Protein AF-A0A3D5Q7P9-F1 (afdb_monomer_lite)

Radius of gyration: 11.41 Å; chains: 1; bounding box: 23×27×27 Å

Secondary structure (DSSP, 8-state):
-HHHHHHHHHHHHHTPPTT-EEEEEEEEETTEEEEEEEEEETTEEEESS--EEE-GGG--PPP-SS-EEEESTT-

pLDDT: mean 89.44, std 5.08, range [64.94, 94.94]

Structure (mmCIF, N/CA/C/O backbone):
data_AF-A0A3D5Q7P9-F1
#
_entry.id   AF-A0A3D5Q7P9-F1
#
loop_
_atom_site.group_PDB
_atom_site.id
_atom_site.type_symbol
_atom_site.label_atom_id
_atom_site.label_alt_id
_atom_site.label_comp_id
_atom_site.label_asym_id
_atom_site.label_entity_id
_atom_site.label_seq_id
_atom_site.pdbx_PDB_ins_code
_atom_site.Cartn_x
_atom_site.Cartn_y
_atom_site.Cartn_z
_atom_site.occupancy
_atom_site.B_iso_or_equiv
_atom_site.auth_seq_id
_atom_site.auth_comp_id
_atom_site.auth_asym_id
_atom_site.auth_atom_id
_atom_site.pdbx_PDB_model_num
ATOM 1 N N . SER A 1 1 ? 8.322 2.787 -9.662 1.00 78.44 1 SER A N 1
ATOM 2 C CA . SER A 1 1 ? 7.229 2.018 -10.299 1.00 78.44 1 SER A CA 1
ATOM 3 C C . SER A 1 1 ? 5.887 2.729 -10.183 1.00 78.44 1 SER A C 1
ATOM 5 O O . SER A 1 1 ? 5.791 3.670 -9.404 1.00 78.44 1 SER A O 1
ATOM 7 N N . SER A 1 2 ? 4.851 2.302 -10.921 1.00 86.19 2 SER A N 1
ATOM 8 C CA . SER A 1 2 ? 3.511 2.921 -10.858 1.00 86.19 2 SER A CA 1
ATOM 9 C C . SER A 1 2 ? 2.847 2.800 -9.479 1.00 86.19 2 SER A C 1
ATOM 11 O O . SER A 1 2 ? 2.268 3.777 -9.014 1.00 86.19 2 SER A O 1
ATOM 13 N N . LEU A 1 3 ? 2.976 1.659 -8.783 1.00 89.06 3 LEU A N 1
ATOM 14 C CA . LEU A 1 3 ? 2.418 1.505 -7.428 1.00 89.06 3 LEU A CA 1
ATOM 15 C C . LEU A 1 3 ? 3.162 2.378 -6.414 1.00 89.06 3 LEU A C 1
ATOM 17 O O . LEU A 1 3 ? 2.535 2.990 -5.562 1.00 89.06 3 LEU A O 1
ATOM 21 N N . GLN A 1 4 ? 4.482 2.513 -6.548 1.00 91.31 4 GLN A N 1
ATOM 22 C CA . GLN A 1 4 ? 5.271 3.424 -5.714 1.00 91.31 4 GLN A CA 1
ATOM 23 C C . GLN A 1 4 ? 4.842 4.893 -5.877 1.00 91.31 4 GLN A C 1
ATOM 25 O O . GLN A 1 4 ? 4.787 5.631 -4.897 1.00 91.31 4 GLN A O 1
ATOM 30 N N . ALA A 1 5 ? 4.508 5.321 -7.100 1.00 91.12 5 ALA A N 1
ATOM 31 C CA . ALA A 1 5 ? 3.998 6.670 -7.344 1.00 91.12 5 ALA A CA 1
ATOM 32 C C . ALA A 1 5 ? 2.624 6.888 -6.685 1.00 91.12 5 ALA A C 1
ATOM 34 O O . ALA A 1 5 ? 2.392 7.938 -6.093 1.00 91.12 5 ALA A O 1
ATOM 35 N N . LEU A 1 6 ? 1.741 5.882 -6.728 1.00 91.06 6 LEU A N 1
ATOM 36 C CA . LEU A 1 6 ? 0.461 5.909 -6.010 1.00 91.06 6 LEU A CA 1
ATOM 37 C C . LEU A 1 6 ? 0.654 5.919 -4.489 1.00 91.06 6 LEU A C 1
ATOM 39 O O . LEU A 1 6 ? -0.043 6.653 -3.793 1.00 91.06 6 LEU A O 1
ATOM 43 N N . ALA A 1 7 ? 1.620 5.151 -3.977 1.00 92.19 7 ALA A N 1
ATOM 44 C CA . ALA A 1 7 ? 1.963 5.144 -2.560 1.00 92.19 7 ALA A CA 1
ATOM 45 C C . ALA A 1 7 ? 2.402 6.537 -2.091 1.00 92.19 7 ALA A C 1
ATOM 47 O O . ALA A 1 7 ? 1.894 7.025 -1.084 1.00 92.19 7 ALA A O 1
ATOM 48 N N . LEU A 1 8 ? 3.279 7.199 -2.857 1.00 92.31 8 LEU A N 1
ATOM 49 C CA . LEU A 1 8 ? 3.724 8.564 -2.568 1.00 92.31 8 LEU A CA 1
ATOM 50 C C . LEU A 1 8 ? 2.543 9.536 -2.586 1.00 92.31 8 LEU A C 1
ATOM 52 O O . LEU A 1 8 ? 2.327 10.258 -1.620 1.00 92.31 8 LEU A O 1
ATOM 56 N N . GLN A 1 9 ? 1.731 9.499 -3.643 1.00 92.19 9 GLN A N 1
ATOM 57 C CA . GLN A 1 9 ? 0.587 10.397 -3.784 1.00 92.19 9 GLN A CA 1
ATOM 58 C C . GLN A 1 9 ? -0.427 10.223 -2.641 1.00 92.19 9 GLN A C 1
ATOM 60 O O . GLN A 1 9 ? -0.988 11.199 -2.144 1.00 92.19 9 GLN A O 1
ATOM 65 N N . SER A 1 10 ? -0.689 8.982 -2.221 1.00 91.25 10 SER A N 1
ATOM 66 C CA . SER A 1 10 ? -1.572 8.691 -1.088 1.00 91.25 10 SER A CA 1
ATOM 67 C C . SER A 1 10 ? -0.976 9.183 0.230 1.00 91.25 10 SER A C 1
ATOM 69 O O . SER A 1 10 ? -1.706 9.723 1.068 1.00 91.25 10 SER A O 1
ATOM 71 N N . ALA A 1 11 ? 0.338 9.014 0.401 1.00 91.19 11 ALA A N 1
ATOM 72 C CA . ALA A 1 11 ? 1.057 9.458 1.584 1.00 91.19 11 ALA A CA 1
ATOM 73 C C . ALA A 1 11 ? 1.040 10.986 1.725 1.00 91.19 11 ALA A C 1
ATOM 75 O O . ALA A 1 11 ? 0.745 11.510 2.799 1.00 91.19 11 ALA A O 1
ATOM 76 N N . GLU A 1 12 ? 1.270 11.708 0.627 1.00 91.38 12 GLU A N 1
ATOM 77 C CA . GLU A 1 12 ? 1.222 13.173 0.586 1.00 91.38 12 GLU A CA 1
ATOM 78 C C . GLU A 1 12 ? -0.184 13.711 0.884 1.00 91.38 12 GLU A C 1
ATOM 80 O O . GLU A 1 12 ? -0.336 14.639 1.676 1.00 91.38 12 GLU A O 1
ATOM 85 N N . GLN A 1 13 ? -1.225 13.107 0.299 1.00 90.31 13 GLN A N 1
ATOM 86 C CA . GLN A 1 13 ? -2.619 13.522 0.518 1.00 90.31 13 GLN A CA 1
ATOM 87 C C . GLN A 1 13 ? -3.089 13.300 1.958 1.00 90.31 13 GLN A C 1
ATOM 89 O O . GLN A 1 13 ? -3.879 14.084 2.481 1.00 90.31 13 GLN A O 1
ATOM 94 N N . SER A 1 14 ? -2.615 12.224 2.586 1.00 85.88 14 SER A N 1
ATOM 95 C CA . SER A 1 14 ? -3.029 11.839 3.937 1.00 85.88 14 SER A CA 1
ATOM 96 C C . SER A 1 14 ? -2.134 12.419 5.032 1.00 85.88 14 SER A C 1
ATOM 98 O O . SER A 1 14 ? -2.464 12.294 6.210 1.00 85.88 14 SER A O 1
ATOM 100 N N . GLY A 1 15 ? -1.006 13.036 4.664 1.00 88.75 15 GLY A N 1
ATOM 101 C CA . GLY A 1 15 ? 0.009 13.485 5.616 1.00 88.75 15 GLY A CA 1
ATOM 102 C C . GLY A 1 15 ? 0.658 12.322 6.370 1.00 88.75 15 GLY A C 1
ATOM 103 O O . GLY A 1 15 ? 0.878 12.416 7.577 1.00 88.75 15 GLY A O 1
ATOM 104 N N . THR A 1 16 ? 0.909 11.209 5.681 1.00 88.75 16 THR A N 1
ATOM 105 C CA . THR A 1 16 ? 1.398 9.965 6.276 1.00 88.75 16 THR A CA 1
ATOM 106 C C . THR A 1 16 ? 2.783 10.162 6.900 1.00 88.75 16 THR A C 1
ATOM 108 O O . THR A 1 16 ? 3.725 10.517 6.187 1.00 88.75 16 THR A O 1
ATOM 111 N N . PRO A 1 17 ? 2.935 9.937 8.217 1.00 88.69 17 PRO A N 1
ATOM 112 C CA . PRO A 1 17 ? 4.201 10.152 8.901 1.00 88.69 17 PRO A CA 1
ATOM 113 C C . PRO A 1 17 ? 5.220 9.059 8.567 1.00 88.69 17 PRO A C 1
ATOM 115 O O . PRO A 1 17 ? 4.871 7.946 8.158 1.00 88.69 17 PRO A O 1
ATOM 118 N N . GLU A 1 18 ? 6.494 9.372 8.792 1.00 89.38 18 GLU A N 1
ATOM 119 C CA . GLU A 1 18 ? 7.593 8.419 8.637 1.00 89.38 18 GLU A CA 1
ATOM 120 C C . GLU A 1 18 ? 7.396 7.165 9.498 1.00 89.38 18 GLU A C 1
ATOM 122 O O . GLU A 1 18 ? 6.816 7.210 10.584 1.00 89.38 18 GLU A O 1
ATOM 127 N N . GLY A 1 19 ? 7.866 6.026 8.990 1.00 88.25 19 GLY A N 1
ATOM 128 C CA . GLY A 1 19 ? 7.684 4.722 9.627 1.00 88.25 19 GLY A CA 1
ATOM 129 C C . GLY A 1 19 ? 6.315 4.079 9.384 1.00 88.25 19 GLY A C 1
ATOM 130 O O . GLY A 1 19 ? 6.125 2.925 9.758 1.00 88.25 19 GLY A O 1
ATOM 131 N N . THR A 1 20 ? 5.379 4.771 8.725 1.00 92.94 20 THR A N 1
ATOM 132 C CA . THR A 1 20 ? 4.090 4.193 8.307 1.00 92.94 20 THR A CA 1
ATOM 133 C C . THR A 1 20 ? 4.248 3.369 7.031 1.00 92.94 20 THR A C 1
ATOM 135 O O . THR A 1 20 ? 4.944 3.768 6.092 1.00 92.94 20 THR A O 1
ATOM 138 N N . GLY A 1 21 ? 3.575 2.224 6.983 1.00 94.62 21 GLY A N 1
ATOM 139 C CA . GLY A 1 21 ? 3.497 1.363 5.812 1.00 94.62 21 GLY A CA 1
ATOM 140 C C . GLY A 1 21 ? 2.348 1.777 4.903 1.00 94.62 21 GLY A C 1
ATOM 141 O O . GLY A 1 21 ? 1.230 1.973 5.366 1.00 94.62 21 GLY A O 1
ATOM 142 N N . VAL A 1 22 ? 2.594 1.879 3.604 1.00 94.25 22 VAL A N 1
ATOM 143 C CA . VAL A 1 22 ? 1.577 2.126 2.581 1.00 94.25 22 VAL A CA 1
ATOM 144 C C . VAL A 1 22 ? 1.413 0.866 1.745 1.00 94.25 22 VAL A C 1
ATOM 146 O O . VAL A 1 22 ? 2.336 0.427 1.057 1.00 94.25 22 VAL A O 1
ATOM 149 N N . ALA A 1 23 ? 0.232 0.267 1.816 1.00 94.31 23 ALA A N 1
ATOM 150 C CA . ALA A 1 23 ? -0.140 -0.909 1.051 1.00 94.31 23 ALA A CA 1
ATOM 151 C C . ALA A 1 23 ? -1.033 -0.493 -0.119 1.00 94.31 23 ALA A C 1
ATOM 153 O O . ALA A 1 23 ? -2.129 0.032 0.069 1.00 94.31 23 ALA A O 1
ATOM 154 N N . VAL A 1 24 ? -0.546 -0.712 -1.336 1.00 93.62 24 VAL A N 1
ATOM 155 C CA . VAL A 1 24 ? -1.237 -0.347 -2.569 1.00 93.62 24 VAL A CA 1
ATOM 156 C C . VAL A 1 24 ? -1.897 -1.586 -3.158 1.00 93.62 24 VAL A C 1
ATOM 158 O O . VAL A 1 24 ? -1.207 -2.557 -3.478 1.00 93.62 24 VAL A O 1
ATOM 161 N N . ALA A 1 25 ? -3.218 -1.525 -3.324 1.00 92.50 25 ALA A N 1
ATOM 162 C CA . ALA A 1 25 ? -4.017 -2.530 -4.015 1.00 92.50 25 ALA A CA 1
ATOM 163 C C . ALA A 1 25 ? -4.753 -1.874 -5.188 1.00 92.50 25 ALA A C 1
ATOM 165 O O . ALA A 1 25 ? -5.449 -0.871 -5.014 1.00 92.50 25 ALA A O 1
ATOM 166 N N . PHE A 1 26 ? -4.600 -2.427 -6.390 1.00 88.50 26 PHE A N 1
ATOM 167 C CA . PHE A 1 26 ? -5.261 -1.918 -7.592 1.00 88.50 26 PHE A CA 1
ATOM 168 C C . PHE A 1 26 ? -5.827 -3.065 -8.431 1.00 88.50 26 PHE A C 1
ATOM 170 O O . PHE A 1 26 ? -5.139 -4.062 -8.628 1.00 88.50 26 PHE A O 1
ATOM 177 N N . ASP A 1 27 ? -7.053 -2.934 -8.939 1.00 89.06 27 ASP A N 1
ATOM 178 C CA . ASP A 1 27 ? -7.708 -3.966 -9.759 1.00 89.06 27 ASP A CA 1
ATOM 179 C C . ASP A 1 27 ? -6.871 -4.302 -11.007 1.00 89.06 27 ASP A C 1
ATOM 181 O O . ASP A 1 27 ? -6.577 -3.433 -11.834 1.00 89.06 27 ASP A O 1
ATOM 185 N N . ALA A 1 28 ? -6.482 -5.571 -11.145 1.00 84.62 28 ALA A N 1
ATOM 186 C CA . ALA A 1 28 ? -5.738 -6.080 -12.296 1.00 84.62 28 ALA A CA 1
ATOM 187 C C . ALA A 1 28 ? -6.638 -6.765 -13.340 1.00 84.62 28 ALA A C 1
ATOM 189 O O . ALA A 1 28 ? -6.124 -7.208 -14.371 1.00 84.62 28 ALA A O 1
ATOM 190 N N . ARG A 1 29 ? -7.969 -6.774 -13.129 1.00 82.75 29 ARG A N 1
ATOM 191 C CA . ARG A 1 29 ? -8.961 -7.620 -13.827 1.00 82.75 29 ARG A CA 1
ATOM 192 C C . ARG A 1 29 ? -8.820 -9.103 -13.446 1.00 82.75 29 ARG A C 1
ATOM 194 O O . ARG A 1 29 ? -7.900 -9.486 -12.742 1.00 82.75 29 ARG A O 1
ATOM 201 N N . MET A 1 30 ? -9.753 -9.941 -13.917 1.00 87.50 30 MET A N 1
ATOM 202 C CA . MET A 1 30 ? -9.766 -11.403 -13.692 1.00 87.50 30 MET A CA 1
ATOM 203 C C . MET A 1 30 ? -9.720 -11.832 -12.210 1.00 87.50 30 MET A C 1
ATOM 205 O O . MET A 1 30 ? -9.131 -12.860 -11.895 1.00 87.50 30 MET A O 1
ATOM 209 N N . ASP A 1 31 ? -10.340 -11.060 -11.312 1.00 83.75 31 ASP A N 1
ATOM 210 C CA . ASP A 1 31 ? -10.317 -11.299 -9.858 1.00 83.75 31 ASP A CA 1
ATOM 211 C C . ASP A 1 31 ? -8.900 -11.255 -9.240 1.00 83.75 31 ASP A C 1
ATOM 213 O O . ASP A 1 31 ? -8.619 -11.882 -8.213 1.00 83.75 31 ASP A O 1
ATOM 217 N N . GLU A 1 32 ? -7.991 -10.492 -9.855 1.00 90.81 32 GLU A N 1
ATOM 218 C CA . GLU A 1 32 ? -6.632 -10.257 -9.371 1.00 90.81 32 GLU A CA 1
ATOM 219 C C . GLU A 1 32 ? -6.394 -8.785 -9.016 1.00 90.81 32 GLU A C 1
ATOM 221 O O . GLU A 1 32 ? -7.036 -7.871 -9.536 1.00 90.81 32 GLU A O 1
ATOM 226 N N . VAL A 1 33 ? -5.410 -8.549 -8.146 1.00 91.56 33 VAL A N 1
ATOM 227 C CA . VAL A 1 33 ? -4.959 -7.214 -7.753 1.00 91.56 33 VAL A CA 1
ATOM 228 C C . VAL A 1 33 ? -3.462 -7.050 -7.983 1.00 91.56 33 VAL A C 1
ATOM 230 O O . VAL A 1 33 ? -2.660 -7.937 -7.680 1.00 91.56 33 VAL A O 1
ATOM 233 N N . TYR A 1 34 ? -3.074 -5.881 -8.485 1.00 92.25 34 TYR A N 1
ATOM 234 C CA . TYR A 1 34 ? -1.718 -5.372 -8.359 1.00 92.25 34 TYR A CA 1
ATOM 235 C C . TYR A 1 34 ? -1.480 -5.010 -6.897 1.00 92.25 34 TYR A C 1
ATOM 237 O O . TYR A 1 34 ? -2.156 -4.143 -6.344 1.00 92.25 34 TYR A O 1
ATOM 245 N N . TRP A 1 35 ? -0.510 -5.681 -6.290 1.00 93.88 35 TRP A N 1
ATOM 246 C CA . TRP A 1 35 ? -0.172 -5.570 -4.882 1.00 93.88 35 TRP A CA 1
ATOM 247 C C . TRP A 1 35 ? 1.262 -5.077 -4.703 1.00 93.88 35 TRP A C 1
ATOM 249 O O . TRP A 1 35 ? 2.204 -5.629 -5.285 1.00 93.88 35 TRP A O 1
ATOM 259 N N . GLY A 1 36 ? 1.427 -4.065 -3.855 1.00 94.38 36 GLY A N 1
ATOM 260 C CA . GLY A 1 36 ? 2.726 -3.552 -3.437 1.00 94.38 36 GLY A CA 1
ATOM 261 C C . GLY A 1 36 ? 2.664 -2.986 -2.023 1.00 94.38 36 GLY A C 1
ATOM 262 O O . GLY A 1 36 ? 1.670 -2.384 -1.632 1.00 94.38 36 GLY A O 1
ATOM 263 N N . CYS A 1 3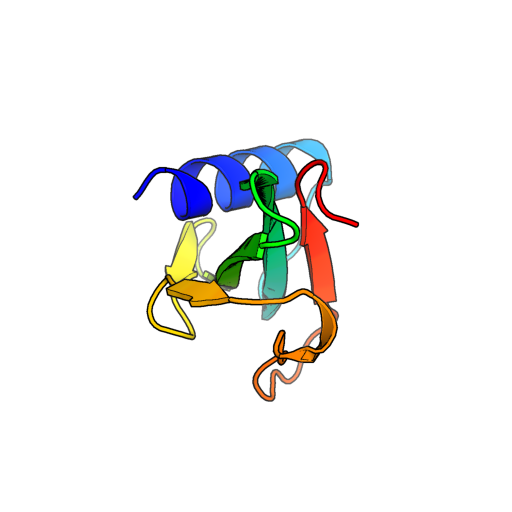7 ? 3.734 -3.163 -1.255 1.00 94.94 37 CYS A N 1
ATOM 264 C CA . CYS A 1 37 ? 3.864 -2.596 0.084 1.00 94.94 37 CYS A CA 1
ATOM 265 C C . CYS A 1 37 ? 5.109 -1.724 0.148 1.00 94.94 37 CYS A C 1
ATOM 267 O O . CYS A 1 37 ? 6.182 -2.143 -0.294 1.00 94.94 37 CYS A O 1
ATOM 269 N N . PHE A 1 38 ? 4.965 -0.545 0.738 1.00 93.88 38 PHE A N 1
ATOM 270 C CA . PHE A 1 38 ? 6.016 0.453 0.846 1.00 93.88 38 PHE A CA 1
ATOM 271 C C . PHE A 1 38 ? 6.121 0.956 2.285 1.00 93.88 38 PHE A C 1
ATOM 273 O O . PHE A 1 38 ? 5.111 1.032 2.971 1.00 93.88 38 PHE A O 1
ATOM 280 N N . ALA A 1 39 ? 7.314 1.317 2.748 1.00 94.50 39 ALA A N 1
ATOM 281 C CA . ALA A 1 39 ? 7.509 2.046 4.000 1.00 94.50 39 ALA A CA 1
ATOM 282 C C . ALA A 1 39 ? 7.868 3.496 3.694 1.00 94.50 39 ALA A C 1
ATOM 284 O O . ALA A 1 39 ? 8.761 3.745 2.885 1.00 94.50 39 ALA A O 1
ATOM 285 N N . MET A 1 40 ? 7.220 4.443 4.369 1.00 93.75 40 MET A N 1
ATOM 286 C CA . MET A 1 40 ? 7.611 5.849 4.292 1.00 93.75 40 MET A CA 1
ATOM 287 C C . MET A 1 40 ? 8.899 6.080 5.085 1.00 93.75 40 MET A C 1
ATOM 289 O O . MET A 1 40 ? 8.920 5.897 6.305 1.00 93.75 40 MET A O 1
ATOM 293 N N . ARG A 1 41 ? 9.963 6.484 4.386 1.00 91.44 41 ARG A N 1
ATOM 294 C CA . ARG A 1 41 ? 11.292 6.789 4.936 1.00 91.44 41 ARG A CA 1
ATOM 295 C C . ARG A 1 41 ? 11.859 8.019 4.243 1.00 91.44 41 ARG A C 1
ATOM 297 O O . ARG A 1 41 ? 11.872 8.068 3.017 1.00 91.44 41 ARG A O 1
ATOM 304 N N . ASP A 1 42 ? 12.268 9.023 5.011 1.00 89.50 42 ASP A N 1
ATOM 305 C CA . ASP A 1 42 ? 12.805 10.288 4.499 1.00 89.50 42 ASP A CA 1
ATOM 306 C C . ASP A 1 42 ? 11.874 10.955 3.463 1.00 89.50 42 ASP A C 1
ATOM 308 O O . ASP A 1 42 ? 12.302 11.526 2.458 1.00 89.50 42 ASP A O 1
ATOM 312 N N . GLY A 1 43 ? 10.559 10.837 3.680 1.00 88.44 43 GLY A N 1
ATOM 313 C CA . GLY A 1 43 ? 9.529 11.350 2.768 1.00 88.44 43 GLY A CA 1
ATOM 314 C C . GLY A 1 43 ? 9.351 10.553 1.468 1.00 88.44 43 GLY A C 1
ATOM 315 O O . GLY A 1 43 ? 8.597 10.982 0.598 1.00 88.44 43 GLY A O 1
ATOM 316 N N . TRP A 1 44 ? 9.997 9.394 1.332 1.00 91.00 44 TRP A N 1
ATOM 317 C CA . TRP A 1 44 ? 9.904 8.525 0.161 1.00 91.00 44 TRP A CA 1
ATOM 318 C C . TRP A 1 44 ? 9.345 7.134 0.506 1.00 91.00 44 TRP A C 1
ATOM 320 O O . TRP A 1 44 ? 9.744 6.535 1.503 1.00 91.00 44 TRP A O 1
ATOM 330 N N . PRO A 1 45 ? 8.441 6.572 -0.318 1.00 92.88 45 PRO A N 1
ATOM 331 C CA . PRO A 1 45 ? 7.990 5.194 -0.163 1.00 92.88 45 PRO A CA 1
ATOM 332 C C . PRO A 1 45 ? 9.046 4.217 -0.694 1.00 92.88 45 PRO A C 1
ATOM 334 O O . PRO A 1 45 ? 9.242 4.087 -1.907 1.00 92.88 45 PRO A O 1
ATOM 337 N N . GLU A 1 46 ? 9.703 3.491 0.205 1.00 93.31 46 GLU A N 1
ATOM 338 C CA . GLU A 1 46 ? 10.629 2.408 -0.132 1.00 93.31 46 GLU A CA 1
ATOM 339 C C . GLU A 1 46 ? 9.890 1.067 -0.252 1.00 93.31 46 GLU A C 1
ATOM 341 O O . GLU A 1 46 ? 9.115 0.728 0.642 1.00 93.31 46 GLU A O 1
ATOM 346 N N . PRO A 1 47 ? 10.112 0.269 -1.313 1.00 93.12 47 PRO A N 1
ATOM 347 C CA . PRO A 1 47 ? 9.439 -1.017 -1.480 1.00 93.12 47 PRO A CA 1
ATOM 348 C C . PRO A 1 47 ? 9.890 -2.034 -0.421 1.00 93.12 47 PRO A C 1
ATOM 350 O O . PRO A 1 47 ? 11.078 -2.320 -0.283 1.00 93.12 47 PRO A O 1
ATOM 353 N N . LEU A 1 48 ? 8.925 -2.625 0.285 1.00 92.56 48 LEU A N 1
ATOM 354 C CA . LEU A 1 48 ? 9.148 -3.699 1.263 1.00 92.56 48 LEU A CA 1
ATOM 355 C C . LEU A 1 48 ? 8.997 -5.093 0.648 1.00 92.56 48 LEU A C 1
ATOM 357 O O . LEU A 1 48 ? 9.567 -6.063 1.142 1.00 92.56 48 LEU A O 1
ATOM 361 N N . ILE A 1 49 ? 8.222 -5.196 -0.430 1.00 91.94 49 ILE A N 1
ATOM 362 C CA . ILE A 1 49 ? 8.028 -6.426 -1.197 1.00 91.94 49 ILE A CA 1
ATOM 363 C C . ILE A 1 49 ? 8.215 -6.143 -2.682 1.00 91.94 49 ILE A C 1
ATOM 365 O O . ILE A 1 49 ? 8.062 -5.011 -3.144 1.00 91.94 49 ILE A O 1
ATOM 369 N N . THR A 1 50 ? 8.491 -7.191 -3.450 1.00 89.56 50 THR A N 1
ATOM 370 C CA . THR A 1 50 ? 8.394 -7.112 -4.906 1.00 89.56 50 THR A CA 1
ATOM 371 C C . THR A 1 50 ? 6.931 -6.961 -5.308 1.00 89.56 50 THR A C 1
ATOM 373 O O . THR A 1 50 ? 6.083 -7.753 -4.892 1.00 89.56 50 THR A O 1
ATOM 376 N N . GLU A 1 51 ? 6.654 -5.947 -6.125 1.00 91.38 51 GLU A N 1
ATOM 377 C CA . GLU A 1 51 ? 5.344 -5.720 -6.732 1.00 91.38 51 GLU A CA 1
ATOM 378 C C . GLU A 1 51 ? 4.894 -6.981 -7.480 1.00 91.38 51 GLU A C 1
ATOM 380 O O . GLU A 1 51 ? 5.669 -7.581 -8.232 1.00 91.38 51 GLU A O 1
ATOM 385 N N . ARG A 1 52 ? 3.647 -7.404 -7.265 1.00 92.44 52 ARG A N 1
ATOM 386 C CA . ARG A 1 52 ? 3.109 -8.619 -7.885 1.00 92.44 52 ARG A CA 1
ATOM 387 C C . ARG A 1 52 ? 1.641 -8.469 -8.237 1.00 92.44 52 ARG A C 1
ATOM 389 O O . ARG A 1 52 ? 0.942 -7.657 -7.646 1.00 92.44 52 ARG A O 1
ATOM 396 N N . VAL A 1 53 ? 1.179 -9.308 -9.153 1.00 91.75 53 VAL A N 1
ATOM 397 C CA . VAL A 1 53 ? -0.248 -9.549 -9.367 1.00 91.75 53 VAL A CA 1
ATOM 398 C C . VAL A 1 53 ? -0.616 -10.829 -8.632 1.00 91.75 53 VAL A C 1
ATOM 400 O O . VAL A 1 53 ? 0.084 -11.839 -8.758 1.00 91.75 53 VAL A O 1
ATOM 403 N N . CYS A 1 54 ? -1.653 -10.781 -7.805 1.00 90.50 54 CYS A N 1
ATOM 404 C CA . CYS A 1 54 ? -2.178 -11.965 -7.135 1.00 90.50 54 CYS A CA 1
ATOM 405 C C . CYS A 1 54 ? -3.656 -11.799 -6.785 1.00 90.50 54 CYS A C 1
ATOM 407 O O . CYS A 1 54 ? -4.166 -10.686 -6.743 1.00 90.50 54 CYS A O 1
ATOM 409 N N . SER A 1 55 ? -4.335 -12.899 -6.464 1.00 90.81 55 SER A N 1
ATOM 410 C CA . SER A 1 55 ? -5.693 -12.848 -5.913 1.00 90.81 55 SER A CA 1
ATOM 411 C C . SER A 1 55 ? -5.731 -12.047 -4.598 1.00 90.81 55 SER A C 1
ATOM 413 O O . SER A 1 55 ? -4.767 -12.134 -3.825 1.00 90.81 55 SER A O 1
ATOM 415 N N . PRO A 1 56 ? -6.834 -11.337 -4.291 1.00 87.56 56 PRO A N 1
ATOM 416 C CA . PRO A 1 56 ? -7.004 -10.584 -3.044 1.00 87.56 56 PRO A CA 1
ATOM 417 C C . PRO A 1 56 ? -6.722 -11.407 -1.782 1.00 87.56 56 PRO A C 1
ATOM 419 O O . PRO A 1 56 ? -6.112 -10.918 -0.844 1.00 87.56 56 PRO A O 1
ATOM 422 N N . GLU A 1 57 ? -7.063 -12.697 -1.776 1.00 88.50 57 GLU A N 1
ATOM 423 C CA . GLU A 1 57 ? -6.814 -13.603 -0.641 1.00 88.50 57 GLU A CA 1
ATOM 424 C C . GLU A 1 57 ? -5.323 -13.879 -0.375 1.00 88.50 57 GLU A C 1
ATOM 426 O O . GLU A 1 57 ? -4.952 -14.396 0.677 1.00 88.50 57 GLU A O 1
ATOM 431 N N . ARG A 1 58 ? -4.451 -13.569 -1.342 1.00 88.50 58 ARG A N 1
ATOM 432 C CA . ARG A 1 58 ? -3.003 -13.796 -1.261 1.00 88.50 58 ARG A CA 1
ATOM 433 C C . ARG A 1 58 ? -2.225 -12.532 -0.921 1.00 88.50 58 ARG A C 1
ATOM 435 O O . ARG A 1 58 ? -0.992 -12.592 -0.890 1.00 88.50 58 ARG A O 1
ATOM 442 N N . VAL A 1 59 ? -2.882 -11.393 -0.710 1.00 90.06 59 VAL A N 1
ATOM 443 C CA . VAL A 1 59 ? -2.189 -10.186 -0.248 1.00 90.06 59 VAL A CA 1
ATOM 444 C C . VAL A 1 59 ? -1.680 -10.408 1.173 1.00 90.06 59 VAL A C 1
ATOM 446 O O . VAL A 1 59 ? -2.298 -11.091 1.9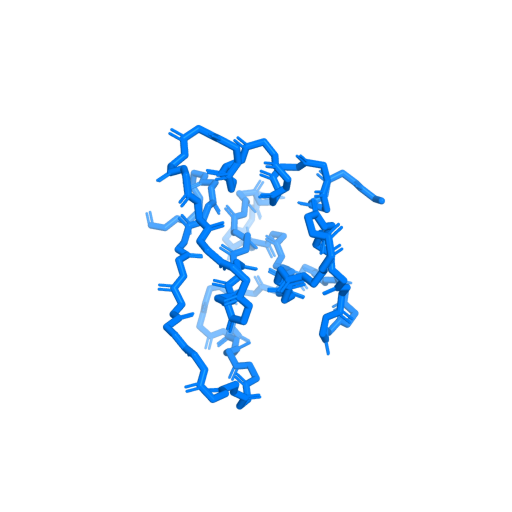86 1.00 90.06 59 VAL A O 1
ATOM 449 N N . SER A 1 60 ? -0.499 -9.877 1.460 1.00 89.69 60 SER A N 1
ATOM 450 C CA . SER A 1 60 ? 0.144 -10.033 2.761 1.00 89.69 60 SER A CA 1
ATOM 451 C C . SER A 1 60 ? 0.890 -8.758 3.091 1.00 89.69 60 SER A C 1
ATOM 453 O O . SER A 1 60 ? 1.661 -8.272 2.258 1.00 89.69 60 SER A O 1
ATOM 455 N N . LEU A 1 61 ? 0.673 -8.250 4.299 1.00 90.38 61 LEU A N 1
ATOM 456 C CA . LEU A 1 61 ? 1.422 -7.125 4.835 1.00 90.38 61 LEU A CA 1
ATOM 457 C C . LEU A 1 61 ? 2.699 -7.668 5.490 1.00 90.38 61 LEU A C 1
ATOM 459 O O . LEU A 1 61 ? 2.598 -8.581 6.311 1.00 90.38 61 LEU A O 1
ATOM 463 N N . PRO A 1 62 ? 3.889 -7.180 5.108 1.00 89.75 62 PRO A N 1
ATOM 464 C CA . PRO A 1 62 ? 5.111 -7.510 5.828 1.00 89.75 62 PRO A CA 1
ATOM 465 C C . PRO A 1 62 ? 5.074 -6.919 7.244 1.00 89.75 62 PRO A C 1
ATOM 467 O O . PRO A 1 62 ? 4.350 -5.957 7.506 1.00 89.75 62 PRO A O 1
ATOM 470 N N . ASP A 1 63 ? 5.880 -7.474 8.146 1.00 87.88 63 ASP A N 1
ATOM 471 C CA . ASP A 1 63 ? 6.037 -6.899 9.479 1.00 87.88 63 ASP A CA 1
ATOM 472 C C . ASP A 1 63 ? 6.666 -5.506 9.377 1.00 87.88 63 ASP A C 1
ATOM 474 O O . ASP A 1 63 ? 7.693 -5.301 8.721 1.00 87.88 63 ASP A O 1
ATOM 478 N N . LEU A 1 64 ? 6.021 -4.545 10.028 1.00 88.88 64 LEU A N 1
ATOM 479 C CA . LEU A 1 64 ? 6.471 -3.168 10.139 1.00 88.88 64 LEU A CA 1
ATOM 480 C C . LEU A 1 64 ? 6.123 -2.670 11.541 1.00 88.88 64 LEU A C 1
ATOM 482 O O . LEU A 1 64 ? 5.030 -2.937 12.035 1.00 88.88 64 LEU A O 1
ATOM 486 N N . ASP A 1 65 ? 7.039 -1.931 12.166 1.00 84.62 65 ASP A N 1
ATOM 487 C CA . ASP A 1 65 ? 6.843 -1.396 13.521 1.00 84.62 65 ASP A CA 1
ATOM 488 C C . ASP A 1 65 ? 5.742 -0.318 13.592 1.00 84.62 65 ASP A C 1
ATOM 490 O O . ASP A 1 65 ? 5.218 -0.021 14.666 1.00 84.62 65 ASP A O 1
ATOM 494 N N . GLY A 1 66 ? 5.400 0.287 12.452 1.00 86.25 66 GLY A N 1
ATOM 495 C CA . GLY A 1 66 ? 4.422 1.362 12.336 1.00 86.25 66 GLY A CA 1
ATOM 496 C C . GLY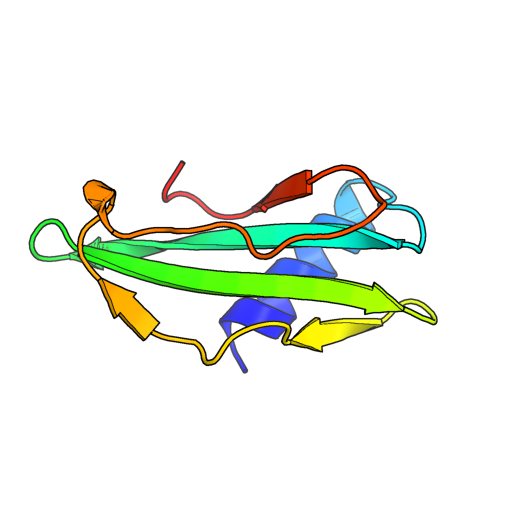 A 1 66 ? 3.045 0.921 11.826 1.00 86.25 66 GLY A C 1
ATOM 497 O O . GLY A 1 66 ? 2.832 -0.236 11.459 1.00 86.25 66 GLY A O 1
ATOM 498 N N . PRO A 1 67 ? 2.082 1.859 11.787 1.00 91.69 67 PRO A N 1
ATOM 499 C CA . PRO A 1 67 ? 0.753 1.588 11.258 1.00 91.69 67 PRO A CA 1
ATOM 500 C C . PRO A 1 67 ? 0.799 1.312 9.753 1.00 91.69 67 PRO A C 1
ATOM 502 O O . PRO A 1 67 ? 1.753 1.671 9.064 1.00 91.69 67 PRO A O 1
ATOM 505 N N . TRP A 1 68 ? -0.272 0.712 9.240 1.00 92.19 68 TRP A N 1
ATOM 506 C CA . TRP A 1 68 ? -0.481 0.523 7.809 1.00 92.19 68 TRP A CA 1
ATOM 507 C C . TRP A 1 68 ? -1.608 1.407 7.297 1.00 92.19 68 TRP A C 1
ATOM 509 O O . TRP A 1 68 ? -2.629 1.584 7.963 1.00 92.19 68 TRP A O 1
ATOM 519 N N . GLN A 1 69 ? -1.437 1.904 6.080 1.00 91.19 69 GLN A N 1
ATOM 520 C CA . GLN A 1 69 ? -2.437 2.646 5.341 1.00 91.19 69 GLN A CA 1
ATOM 521 C C . GLN A 1 69 ? -2.674 1.993 3.981 1.00 91.19 69 GLN A C 1
ATOM 523 O O . GLN A 1 69 ? -1.734 1.721 3.236 1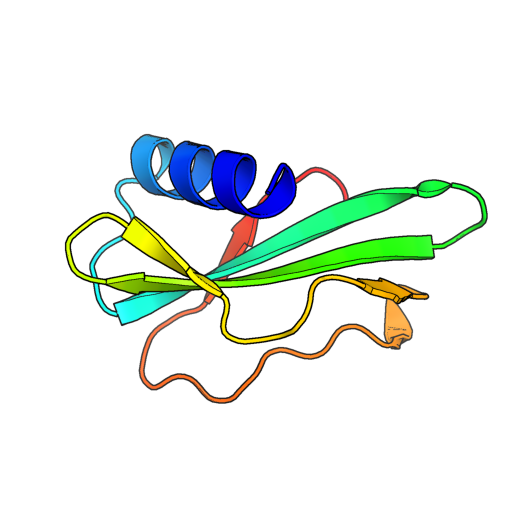.00 91.19 69 GLN A O 1
ATOM 528 N N . GLY A 1 70 ? -3.943 1.755 3.660 1.00 90.81 70 GLY A N 1
ATOM 529 C CA . GLY A 1 70 ? -4.357 1.294 2.342 1.00 90.81 70 GLY A CA 1
ATOM 530 C C . GLY A 1 70 ? -4.432 2.444 1.342 1.00 90.81 70 GLY A C 1
ATOM 531 O O . GLY A 1 70 ? -4.968 3.505 1.656 1.00 90.81 70 GLY A O 1
ATOM 532 N N . ALA A 1 71 ? -3.903 2.223 0.1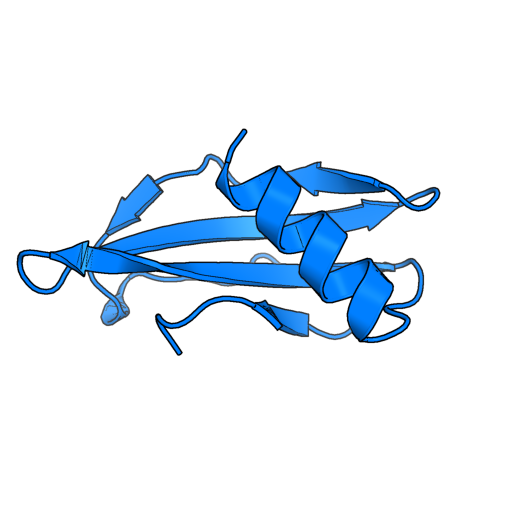43 1.00 89.19 71 ALA A N 1
ATOM 533 C CA . ALA A 1 71 ? -4.010 3.117 -1.002 1.00 89.19 71 ALA A CA 1
ATOM 534 C C . ALA A 1 71 ? -4.501 2.358 -2.247 1.00 89.19 71 ALA A C 1
ATOM 536 O O . ALA A 1 71 ? -4.143 1.196 -2.455 1.00 89.19 71 ALA A O 1
ATOM 537 N N . GLY A 1 72 ? -5.275 3.035 -3.095 1.00 84.38 72 GLY A N 1
ATOM 538 C CA . GLY A 1 72 ? -5.823 2.486 -4.340 1.00 84.38 72 GLY A CA 1
ATOM 539 C C . GLY A 1 72 ? -7.256 1.959 -4.218 1.00 84.38 72 GLY A C 1
ATOM 540 O O . GLY A 1 72 ? -7.811 1.874 -3.128 1.00 84.38 72 GLY A O 1
ATOM 541 N N . ASP A 1 73 ? -7.849 1.624 -5.363 1.00 76.50 73 ASP A N 1
ATOM 542 C CA . ASP A 1 73 ? -9.259 1.218 -5.481 1.00 76.50 73 ASP A CA 1
ATOM 543 C C . ASP A 1 73 ? -9.492 -0.290 -5.248 1.00 76.50 73 ASP A C 1
ATOM 545 O O . ASP A 1 73 ? -10.609 -0.773 -5.404 1.00 76.50 73 ASP A O 1
ATOM 549 N N . GLY A 1 74 ? -8.444 -1.058 -4.927 1.00 64.94 74 GLY A N 1
ATOM 550 C CA . GLY A 1 74 ? -8.519 -2.507 -4.695 1.00 64.94 74 GLY A CA 1
ATOM 551 C C . GLY A 1 74 ? -8.833 -2.931 -3.253 1.00 64.94 74 GLY A C 1
ATOM 552 O O . GLY A 1 74 ? -8.604 -4.097 -2.932 1.00 64.94 74 GLY A O 1
ATOM 553 N N . TRP A 1 75 ? -9.273 -2.003 -2.394 1.00 68.50 75 TRP A N 1
ATOM 554 C CA . TRP A 1 75 ? -9.621 -2.230 -0.981 1.00 68.50 75 TRP A CA 1
ATOM 555 C C . TRP A 1 75 ? -11.116 -2.459 -0.756 1.00 68.50 75 TRP A C 1
ATOM 557 O O . TRP A 1 75 ? -11.931 -1.861 -1.494 1.00 68.50 75 TRP A O 1
#

Foldseek 3Di:
DVQQVQQLVVCVVVVPDAQEKEWEWEDPPPQKTFTWIFGQDPSGTHTPDPTDIDHPVPHDDDDTPHHYDYTYDRD

Sequ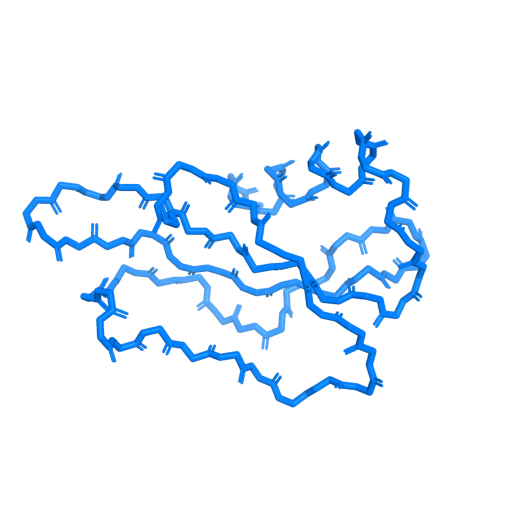ence (75 aa):
SSLQALALQSAEQSGTPEGTGVAVAFDARMDEVYWGCFAMRDGWPEPLITERVCSPERVSLPDLDGPWQGAGDGW